Protein AF-A0A2W4M601-F1 (afdb_monomer_lite)

Secondary structure (DSSP, 8-state):
----------------------------------------HHHHHHHHHHHHHHHHHHHHHHHHHTT-HHHHHHHHHHHHHT-SSHHHHHHHHHHHHHHHHHHHHHHHHS-----HHHHHHHHHHHHHHHHHHHHHHHHHH--SSHHHHHHHHHHH--

Radius of gyration: 45.22 Å; chains: 1; bounding box: 110×69×114 Å

pLDDT: mean 76.34, std 21.34, range [36.97, 98.5]

Foldseek 3Di:
DDDDDDDDDDDDDDDDDDDDDDDDDDDDDDDDDPDDDPPPPVPVVLVVLQVVLVVLLVVLVVCVVVLVLVVSLVSLVVSLVSPSDPVSNVVSVVVNVVSVVSVVVVVVVPPPPQDPVRVVVVVVVVVVVVVVVLVVVCVVQVDPDPCSSCVVVVVVPD

Structure (mmCIF, N/CA/C/O backbone):
data_AF-A0A2W4M601-F1
#
_entry.id   AF-A0A2W4M601-F1
#
loop_
_atom_site.group_PDB
_atom_site.id
_atom_site.type_symbol
_atom_site.label_atom_id
_atom_site.label_alt_id
_atom_site.label_comp_id
_atom_site.label_asym_id
_atom_site.label_entity_id
_atom_site.label_seq_id
_atom_site.pdbx_PDB_ins_code
_atom_site.Cartn_x
_atom_site.Cartn_y
_atom_site.Cartn_z
_atom_site.occupancy
_atom_site.B_iso_or_equiv
_atom_site.auth_seq_id
_atom_site.auth_comp_id
_atom_site.auth_asym_id
_atom_site.auth_atom_id
_atom_site.pdbx_PDB_model_num
ATOM 1 N N . MET A 1 1 ? -72.854 -46.835 33.671 1.00 37.81 1 MET A N 1
ATOM 2 C CA . MET A 1 1 ? -72.434 -48.101 33.032 1.00 37.81 1 MET A CA 1
ATOM 3 C C . MET A 1 1 ? -71.052 -47.848 32.442 1.00 37.81 1 MET A C 1
ATOM 5 O O . MET A 1 1 ? -70.971 -47.045 31.537 1.00 37.81 1 MET A O 1
ATOM 9 N N . GLY A 1 2 ? -69.919 -48.339 32.919 1.00 43.31 2 GLY A N 1
ATOM 10 C CA . GLY A 1 2 ? -69.588 -49.265 33.988 1.00 43.31 2 GLY A CA 1
ATOM 11 C C . GLY A 1 2 ? -68.122 -49.679 33.781 1.00 43.31 2 GLY A C 1
ATOM 12 O O . GLY A 1 2 ? -67.756 -49.987 32.658 1.00 43.31 2 GLY A O 1
ATOM 13 N N . ARG A 1 3 ? -67.346 -49.690 34.875 1.00 41.03 3 ARG A N 1
ATOM 14 C CA . ARG A 1 3 ? -66.186 -50.566 35.153 1.00 41.03 3 ARG A CA 1
ATOM 15 C C . ARG A 1 3 ? -64.938 -50.516 34.237 1.00 41.03 3 ARG A C 1
ATOM 17 O O . ARG A 1 3 ? -64.958 -50.999 33.115 1.00 41.03 3 ARG A O 1
ATOM 24 N N . GLY A 1 4 ? -63.805 -50.094 34.825 1.00 42.94 4 GLY A N 1
ATOM 25 C CA . GLY A 1 4 ? -62.479 -50.695 34.547 1.00 42.94 4 GLY A CA 1
ATOM 26 C C . GLY A 1 4 ? -62.418 -52.164 35.020 1.00 42.94 4 GLY A C 1
ATOM 27 O O . GLY A 1 4 ? -63.412 -52.623 35.593 1.00 42.94 4 GLY A O 1
ATOM 28 N N . PRO A 1 5 ? -61.317 -52.922 34.816 1.00 50.66 5 PRO A N 1
ATOM 29 C CA . PRO A 1 5 ? -60.125 -52.820 35.691 1.00 50.66 5 PRO A CA 1
ATOM 30 C C . PRO A 1 5 ? -58.770 -53.173 34.990 1.00 50.66 5 PRO A C 1
ATOM 32 O O . PRO A 1 5 ? -58.766 -53.520 33.816 1.00 50.66 5 PRO A O 1
ATOM 35 N N . ALA A 1 6 ? -57.611 -52.792 35.562 1.00 41.09 6 ALA A N 1
ATOM 36 C CA . ALA A 1 6 ? -56.572 -53.638 36.216 1.00 41.09 6 ALA A CA 1
ATOM 37 C C . ALA A 1 6 ? -56.080 -54.825 35.351 1.00 41.09 6 ALA A C 1
ATOM 39 O O . ALA A 1 6 ? -56.890 -55.554 34.806 1.00 41.09 6 ALA A O 1
ATOM 40 N N . GLU A 1 7 ? -54.793 -55.044 35.080 1.00 40.47 7 GLU A N 1
ATOM 41 C CA . GLU A 1 7 ? -53.654 -55.466 35.921 1.00 40.47 7 GLU A CA 1
ATOM 42 C C . GLU A 1 7 ? -52.433 -55.532 34.943 1.00 40.47 7 GLU A C 1
ATOM 44 O O . GLU A 1 7 ? -52.630 -55.572 33.733 1.00 40.47 7 GL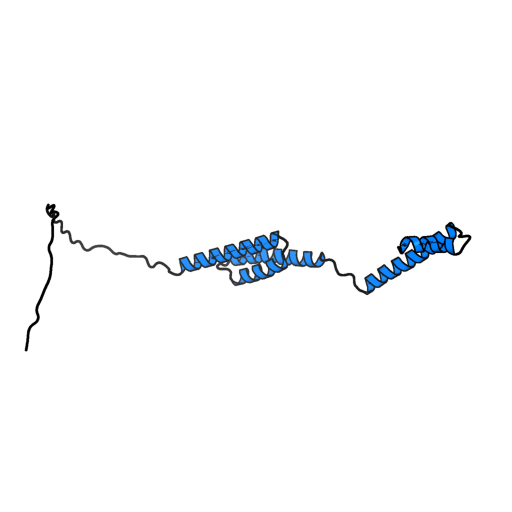U A O 1
ATOM 49 N N . LEU A 1 8 ? -51.146 -55.489 35.294 1.00 44.97 8 LEU A N 1
ATOM 50 C CA . LEU A 1 8 ? -50.400 -56.423 36.135 1.00 44.97 8 LEU A CA 1
ATOM 51 C C . LEU A 1 8 ? -49.035 -55.804 36.488 1.00 44.97 8 LEU A C 1
ATOM 53 O O . LEU A 1 8 ? -48.297 -55.318 35.631 1.00 44.97 8 LEU A O 1
ATOM 57 N N . THR A 1 9 ? -48.696 -55.879 37.768 1.00 50.81 9 THR A N 1
ATOM 58 C CA . THR A 1 9 ? -47.332 -55.840 38.309 1.00 50.81 9 THR A CA 1
ATOM 5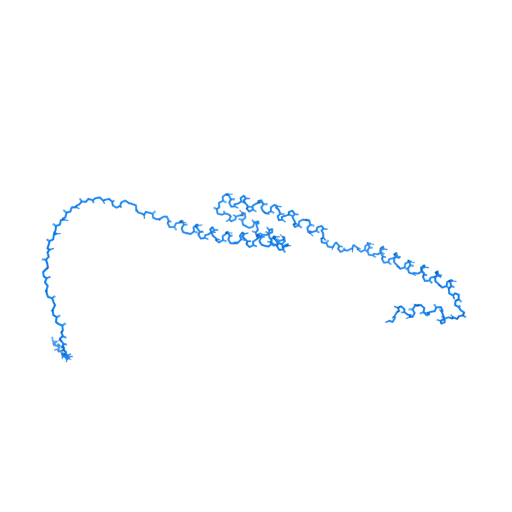9 C C . THR A 1 9 ? -46.560 -57.119 37.938 1.00 50.81 9 THR A C 1
ATOM 61 O O . THR A 1 9 ? -47.162 -58.129 37.573 1.00 50.81 9 THR A O 1
ATOM 64 N N . PRO A 1 10 ? -45.219 -57.106 38.045 1.00 53.53 10 PRO A N 1
ATOM 65 C CA . PRO A 1 10 ? -44.586 -57.778 39.192 1.00 53.53 10 PRO A CA 1
ATOM 66 C C . PRO A 1 10 ? -43.522 -56.880 39.859 1.00 53.53 10 PRO A C 1
ATOM 68 O O . PRO A 1 10 ? -42.792 -56.153 39.196 1.00 53.53 10 PRO A O 1
ATOM 71 N N . VAL A 1 11 ? -43.504 -56.764 41.195 1.00 40.66 11 VAL A N 1
ATOM 72 C CA . VAL A 1 11 ? -42.669 -57.590 42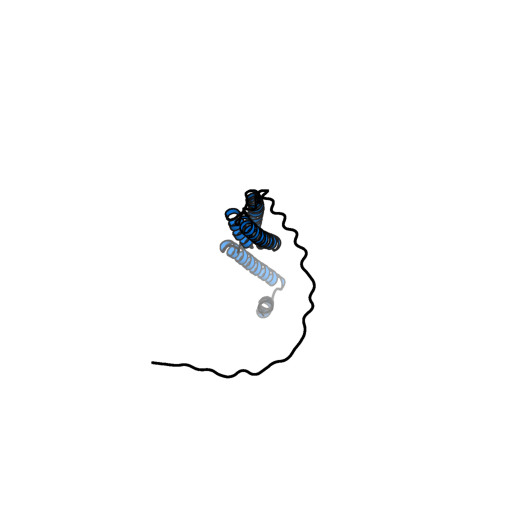.103 1.00 40.66 11 VAL A CA 1
ATOM 73 C C . VAL A 1 11 ? -41.210 -57.577 41.625 1.00 40.66 11 VAL A C 1
ATOM 75 O O . VAL A 1 11 ? -40.871 -58.253 40.670 1.00 40.66 11 VAL A O 1
ATOM 78 N N . GLY A 1 12 ? -40.277 -56.820 42.190 1.00 37.16 12 GLY A N 1
ATOM 79 C CA . GLY A 1 12 ? -40.011 -56.543 43.596 1.00 37.16 12 GLY A CA 1
ATOM 80 C C . GLY A 1 12 ? -38.537 -56.885 43.854 1.00 37.16 12 GLY A C 1
ATOM 81 O O . GLY A 1 12 ? -38.015 -57.787 43.206 1.00 37.16 12 GLY A O 1
ATOM 82 N N . ARG A 1 13 ? -37.883 -56.180 44.794 1.00 40.03 13 ARG A N 1
ATOM 83 C CA . ARG A 1 13 ? -36.952 -56.720 45.818 1.00 40.03 13 ARG A CA 1
ATOM 84 C C . ARG A 1 13 ? -35.813 -55.748 46.191 1.00 40.03 13 ARG A C 1
ATOM 86 O O . ARG A 1 13 ? -34.778 -55.708 45.550 1.00 40.03 13 ARG A O 1
ATOM 93 N N . ARG A 1 14 ? -36.024 -55.139 47.368 1.00 40.59 14 ARG A N 1
ATOM 94 C CA . ARG A 1 14 ? -35.099 -54.941 48.509 1.00 40.59 14 ARG A CA 1
ATOM 95 C C . ARG A 1 14 ? -33.878 -54.027 48.364 1.00 40.59 14 ARG A C 1
ATOM 97 O O . ARG A 1 14 ? -33.034 -54.204 47.504 1.00 40.59 14 ARG A O 1
ATOM 104 N N . GLY A 1 15 ? -33.705 -53.214 49.406 1.00 42.53 15 GLY A N 1
ATOM 105 C CA . GLY A 1 15 ? -32.413 -52.663 49.813 1.00 42.53 15 GLY A CA 1
ATOM 106 C C . GLY A 1 15 ? -32.556 -51.309 50.500 1.00 42.53 15 GLY A C 1
ATOM 107 O O . GLY A 1 15 ? -32.135 -50.307 49.957 1.00 42.53 15 GLY A O 1
ATOM 108 N N . ALA A 1 16 ? -33.337 -51.226 51.574 1.00 46.09 16 ALA A N 1
ATOM 109 C CA . ALA A 1 16 ? -32.801 -51.136 52.937 1.00 46.09 16 ALA A CA 1
ATOM 110 C C . ALA A 1 16 ? -32.593 -49.686 53.409 1.00 46.09 16 ALA A C 1
ATOM 112 O O . ALA A 1 16 ? -31.740 -48.941 52.939 1.00 46.09 16 ALA A O 1
ATOM 113 N N . CYS A 1 17 ? -33.415 -49.334 54.392 1.00 38.91 17 CYS A N 1
ATOM 114 C CA . CYS A 1 17 ? -33.368 -48.129 55.196 1.00 38.91 17 CYS A CA 1
ATOM 115 C C . CYS A 1 17 ? -31.999 -47.941 55.871 1.00 38.91 17 CYS A C 1
ATOM 117 O O . CYS A 1 17 ? -31.458 -48.881 56.455 1.00 38.91 17 CYS A O 1
ATOM 119 N N . ARG A 1 18 ? -31.528 -46.693 55.945 1.00 48.31 18 ARG A N 1
ATOM 120 C CA . ARG A 1 18 ? -30.830 -46.203 57.139 1.00 48.31 18 ARG A CA 1
ATOM 121 C C . ARG A 1 18 ? -31.621 -45.035 57.731 1.00 48.31 18 ARG A C 1
ATOM 123 O O . ARG A 1 18 ? -31.770 -44.022 57.053 1.00 48.31 18 ARG A O 1
ATOM 130 N N . PRO A 1 19 ? -32.138 -45.169 58.961 1.00 52.62 19 PRO A N 1
ATOM 131 C CA . PRO A 1 19 ? -32.695 -44.064 59.720 1.00 52.62 19 PRO A CA 1
ATOM 132 C C . PRO A 1 19 ? -31.607 -43.457 60.616 1.00 52.62 19 PRO A C 1
ATOM 134 O O . PRO A 1 19 ? -30.840 -44.205 61.214 1.00 52.62 19 PRO A O 1
ATOM 137 N N . TYR A 1 20 ? -31.565 -42.132 60.751 1.00 46.25 20 TYR A N 1
ATOM 138 C CA . TYR A 1 20 ? -31.631 -41.490 62.068 1.00 46.25 20 TYR A CA 1
ATOM 139 C C . TYR A 1 20 ? -31.876 -39.976 61.938 1.00 46.25 20 TYR A C 1
ATOM 141 O O . TYR A 1 20 ? -31.147 -39.235 61.289 1.00 46.25 20 TYR A O 1
ATOM 149 N N . GLU A 1 21 ? -33.000 -39.587 62.530 1.00 44.59 21 GLU A N 1
ATOM 150 C CA . GLU A 1 21 ? -33.319 -38.342 63.227 1.00 44.59 21 GLU A CA 1
ATOM 151 C C . GLU A 1 21 ? -32.662 -37.012 62.822 1.00 44.59 21 GLU A C 1
ATOM 153 O O . GLU A 1 21 ? -31.556 -36.642 63.208 1.00 44.59 21 GLU A O 1
ATOM 158 N N . THR A 1 22 ? -33.498 -36.198 62.180 1.00 43.94 22 THR A N 1
ATOM 159 C CA . THR A 1 22 ? -34.000 -34.920 62.715 1.00 43.94 22 THR A CA 1
ATOM 160 C C . THR A 1 22 ? -33.261 -34.310 63.914 1.00 43.94 22 THR A C 1
ATOM 162 O O . THR A 1 22 ? -33.488 -34.689 65.063 1.00 43.94 22 THR A O 1
ATOM 165 N N . ARG A 1 23 ? -32.590 -33.176 63.679 1.00 39.78 23 ARG A N 1
ATOM 166 C CA . ARG A 1 23 ? -32.521 -32.109 64.684 1.00 39.78 23 ARG A CA 1
ATOM 167 C C . ARG A 1 23 ? -33.000 -30.791 64.095 1.00 39.78 23 ARG A C 1
ATOM 169 O O . ARG A 1 23 ? -32.289 -30.113 63.361 1.00 39.78 23 ARG A O 1
ATOM 176 N N . ARG A 1 24 ? -34.239 -30.445 64.454 1.00 46.97 24 ARG A N 1
ATOM 177 C CA . ARG A 1 24 ? -34.843 -29.122 64.274 1.00 46.97 24 ARG A CA 1
ATOM 178 C C . ARG A 1 24 ? -33.924 -28.049 64.858 1.00 46.97 24 ARG A C 1
ATOM 180 O O . ARG A 1 24 ? -33.632 -28.084 66.051 1.00 46.97 24 ARG A O 1
ATOM 187 N N . ARG A 1 25 ? -33.584 -27.044 64.056 1.00 45.28 25 ARG A N 1
ATOM 188 C CA . ARG A 1 25 ? -33.399 -25.670 64.534 1.00 45.28 25 ARG A CA 1
ATOM 189 C C . ARG A 1 25 ? -34.070 -24.723 63.554 1.00 45.28 25 ARG A C 1
ATOM 191 O O . ARG A 1 25 ? -33.486 -24.266 62.584 1.00 45.28 25 ARG A O 1
ATOM 198 N N . SER A 1 26 ? -35.342 -24.484 63.828 1.00 44.06 26 SER A N 1
ATOM 199 C CA . SER A 1 26 ? -36.070 -23.303 63.397 1.00 44.06 26 SER A CA 1
ATOM 200 C C . SER A 1 26 ? -35.450 -22.072 64.057 1.00 44.06 26 SER A C 1
ATOM 202 O O . SER A 1 26 ? -35.507 -21.945 65.279 1.00 44.06 26 SER A O 1
ATOM 204 N N . VAL A 1 27 ? -34.882 -21.177 63.251 1.00 45.72 27 VAL A N 1
ATOM 205 C CA . VAL A 1 27 ? -34.713 -19.761 63.593 1.00 45.72 27 VAL A CA 1
ATOM 206 C C . VAL A 1 27 ? -35.139 -18.965 62.367 1.00 45.72 27 VAL A C 1
ATOM 208 O O . VAL A 1 27 ? -34.405 -18.840 61.392 1.00 45.72 27 VAL A O 1
ATOM 211 N N . THR A 1 28 ? -36.373 -18.479 62.413 1.00 42.94 28 THR A N 1
ATOM 212 C CA . THR A 1 28 ? -36.864 -17.425 61.534 1.00 42.94 28 THR A CA 1
ATOM 213 C C . THR A 1 28 ? -36.291 -16.117 62.063 1.00 42.94 28 THR A C 1
ATOM 215 O O . THR A 1 28 ? -36.608 -15.728 63.185 1.00 42.94 28 THR A O 1
ATOM 218 N N . LEU A 1 29 ? -35.462 -15.433 61.282 1.00 42.75 29 LEU A N 1
ATOM 219 C CA . LEU A 1 29 ? -35.178 -14.020 61.499 1.00 42.75 29 LEU A CA 1
ATOM 220 C C . LEU A 1 29 ? -35.071 -13.335 60.141 1.00 42.75 29 LEU A C 1
ATOM 222 O O . LEU A 1 29 ? -34.116 -13.493 59.389 1.00 42.75 29 LEU A O 1
ATOM 226 N N . VAL A 1 30 ? -36.152 -12.622 59.848 1.00 43.81 30 VAL A N 1
ATOM 227 C CA . VAL A 1 30 ? -36.241 -11.493 58.932 1.00 43.81 30 VAL A CA 1
ATOM 228 C C . VAL A 1 30 ? -34.992 -10.623 59.072 1.00 43.81 30 VAL A C 1
ATOM 230 O O . VAL A 1 30 ? -34.669 -10.192 60.176 1.00 43.81 30 VAL A O 1
ATOM 233 N N . GLY A 1 31 ? -34.322 -10.325 57.961 1.00 36.97 31 GLY A N 1
ATOM 234 C CA . GLY A 1 31 ? -33.282 -9.307 57.970 1.00 36.97 31 GLY A CA 1
ATOM 235 C C . GLY A 1 31 ? -32.375 -9.318 56.749 1.00 36.97 31 GLY A C 1
ATOM 236 O O . GLY A 1 31 ? -31.606 -10.246 56.553 1.00 36.97 31 GLY A O 1
ATOM 237 N N . VAL A 1 32 ? -32.390 -8.179 56.056 1.00 42.69 32 VAL A N 1
ATOM 238 C CA . VAL A 1 32 ? -31.313 -7.637 55.215 1.00 42.69 32 VAL A CA 1
ATOM 239 C C . VAL A 1 32 ? -31.327 -8.053 53.735 1.00 42.69 32 VAL A C 1
ATOM 241 O O . VAL A 1 32 ? -30.640 -8.960 53.289 1.00 42.69 32 VAL A O 1
ATOM 244 N N . LEU A 1 33 ? -32.091 -7.275 52.961 1.00 43.91 33 LEU A N 1
ATOM 245 C CA . LEU A 1 33 ? -31.527 -6.442 51.891 1.00 43.91 33 LEU A CA 1
ATOM 246 C C . LEU A 1 33 ? -30.530 -7.152 50.948 1.00 43.91 33 LEU A C 1
ATOM 248 O O . LEU A 1 33 ? -29.329 -6.898 51.002 1.00 43.91 33 LEU A O 1
ATOM 252 N N . ALA A 1 34 ? -31.029 -7.959 50.009 1.00 42.69 34 ALA A N 1
ATOM 253 C CA . ALA A 1 34 ? -30.277 -8.268 48.792 1.00 42.69 34 ALA A CA 1
ATOM 254 C C . ALA A 1 34 ? -30.374 -7.068 47.836 1.00 42.69 34 ALA A C 1
ATOM 256 O O . ALA A 1 34 ? -31.133 -7.059 46.867 1.00 42.69 34 ALA A O 1
ATOM 257 N N . LEU A 1 35 ? -29.642 -6.008 48.178 1.00 48.59 35 LEU A N 1
ATOM 258 C CA . LEU A 1 35 ? -29.300 -4.952 47.241 1.00 48.59 35 LEU A CA 1
ATOM 259 C C . LEU A 1 35 ? -28.228 -5.494 46.285 1.00 48.59 35 LEU A C 1
ATOM 261 O O . LEU A 1 35 ? -27.264 -6.113 46.726 1.00 48.59 35 LEU A O 1
ATOM 265 N N . ALA A 1 36 ? -28.394 -5.158 45.008 1.00 48.66 36 ALA A N 1
ATOM 266 C CA . ALA A 1 36 ? -27.417 -5.257 43.927 1.00 48.66 36 ALA A CA 1
ATOM 267 C C . ALA A 1 36 ? -27.092 -6.663 43.386 1.00 48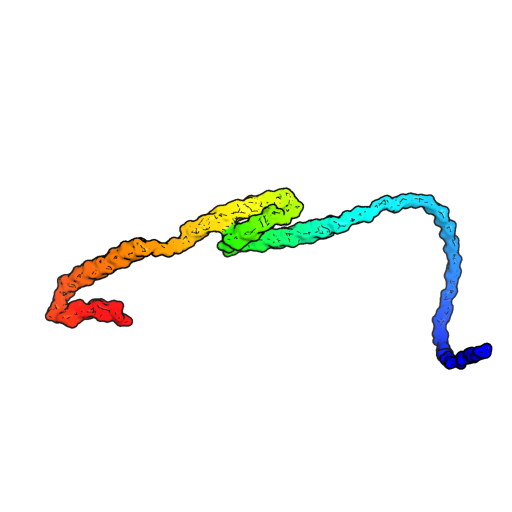.66 36 ALA A C 1
ATOM 269 O O . ALA A 1 36 ? -26.235 -7.375 43.891 1.00 48.66 36 ALA A O 1
ATOM 270 N N . LEU A 1 37 ? -27.636 -6.950 42.200 1.00 49.47 37 LEU A N 1
ATOM 271 C CA . LEU A 1 37 ? -26.779 -6.954 41.013 1.00 49.47 37 LEU A CA 1
ATOM 272 C C . LEU A 1 37 ? -27.627 -6.674 39.763 1.00 49.47 37 LEU A C 1
ATOM 274 O O . LEU A 1 37 ? -28.038 -7.573 39.035 1.00 49.47 37 LEU A O 1
ATOM 278 N N . SER A 1 38 ? -27.888 -5.393 39.499 1.00 50.56 38 SER A N 1
ATOM 279 C CA . SER A 1 38 ? -28.182 -4.947 38.137 1.00 50.56 38 SER A CA 1
ATOM 280 C C . SER A 1 38 ? -26.899 -5.124 37.327 1.00 50.56 38 SER A C 1
ATOM 282 O O . SER A 1 38 ? -26.096 -4.200 37.219 1.00 50.56 38 SER A O 1
ATOM 284 N N . ALA A 1 39 ? -26.649 -6.338 36.836 1.00 53.34 39 ALA A N 1
ATOM 285 C CA . ALA A 1 39 ? -25.577 -6.577 35.886 1.00 53.34 39 ALA A CA 1
ATOM 286 C C . ALA A 1 39 ? -25.886 -5.742 34.632 1.00 53.34 39 ALA A C 1
ATOM 288 O O . ALA A 1 39 ? -26.964 -5.904 34.050 1.00 53.34 39 ALA A O 1
ATOM 289 N N . PRO A 1 40 ? -25.001 -4.826 34.208 1.00 51.09 40 PRO A N 1
ATOM 290 C CA . PRO A 1 40 ? -25.203 -4.129 32.957 1.00 51.09 40 PRO A CA 1
ATOM 291 C C . PRO A 1 40 ? -24.989 -5.162 31.854 1.00 51.09 40 PRO A C 1
ATOM 293 O O . PRO A 1 40 ? -23.861 -5.472 31.489 1.00 51.09 40 PRO A O 1
ATOM 296 N N . LEU A 1 41 ? -26.075 -5.698 31.300 1.00 56.62 41 LEU A N 1
ATOM 297 C CA . LEU A 1 41 ? -26.038 -6.593 30.135 1.00 56.62 41 LEU A CA 1
ATOM 298 C C . LEU A 1 41 ? -25.273 -5.975 28.938 1.00 56.62 41 LEU A C 1
ATOM 300 O O . LEU A 1 41 ? -24.908 -6.686 28.010 1.00 56.62 41 LEU A O 1
ATOM 304 N N . GLY A 1 42 ? -24.979 -4.668 28.970 1.00 60.41 42 GLY A N 1
ATOM 305 C CA . GLY A 1 42 ? -24.183 -3.961 27.967 1.00 60.41 42 GLY A CA 1
ATOM 306 C C . GLY A 1 42 ? -22.656 -4.063 28.099 1.00 60.41 42 GLY A C 1
ATOM 307 O O . GLY A 1 42 ? -21.973 -3.825 27.107 1.00 60.41 42 GLY A O 1
ATOM 308 N N . THR A 1 43 ? -22.075 -4.417 29.255 1.00 65.38 43 THR A N 1
ATOM 309 C CA . THR A 1 43 ? -20.599 -4.395 29.398 1.00 65.38 43 THR A CA 1
ATOM 310 C C . THR A 1 43 ? -19.915 -5.567 28.711 1.00 65.38 43 THR A C 1
ATOM 312 O O . THR A 1 43 ? -18.857 -5.379 28.118 1.00 65.38 43 THR A O 1
ATOM 315 N N . ALA A 1 44 ? -20.523 -6.755 28.735 1.00 70.38 44 ALA A N 1
ATOM 316 C CA . ALA A 1 44 ? -19.985 -7.926 28.045 1.00 70.38 44 ALA A CA 1
ATOM 317 C C . ALA A 1 44 ? -19.954 -7.709 26.522 1.00 70.38 44 ALA A C 1
ATOM 319 O O . ALA A 1 44 ? -18.929 -7.937 25.892 1.00 70.38 44 ALA A O 1
ATOM 320 N N . SER A 1 45 ? -21.036 -7.172 25.946 1.00 79.25 45 SER A N 1
ATOM 321 C CA . SER A 1 45 ? -21.096 -6.846 24.514 1.00 79.25 45 SER A CA 1
ATOM 322 C C . SER A 1 45 ? -20.113 -5.740 24.123 1.00 79.25 45 SER A C 1
ATOM 324 O O . SER A 1 45 ? -19.485 -5.838 23.071 1.00 79.25 45 SER A O 1
ATOM 326 N N . ALA A 1 46 ? -19.954 -4.709 24.959 1.00 79.06 46 ALA A N 1
ATOM 327 C CA . ALA A 1 46 ? -18.988 -3.640 24.714 1.00 79.06 46 ALA A CA 1
ATOM 328 C C . ALA A 1 46 ? -17.534 -4.136 24.800 1.00 79.06 46 ALA A C 1
ATOM 330 O O . ALA A 1 46 ? -16.694 -3.687 24.023 1.00 79.06 46 ALA A O 1
ATOM 331 N N . ALA A 1 47 ? -17.240 -5.078 25.704 1.00 84.81 47 ALA A N 1
ATOM 332 C CA . ALA A 1 47 ? -15.930 -5.717 25.796 1.00 84.81 47 ALA A CA 1
ATOM 333 C C . ALA A 1 47 ? -15.624 -6.544 24.539 1.00 84.81 47 ALA A C 1
ATOM 335 O O . ALA A 1 47 ? -14.583 -6.339 23.926 1.00 84.81 47 ALA A O 1
ATOM 336 N N . THR A 1 48 ? -16.562 -7.382 24.082 1.00 90.25 48 THR A N 1
ATOM 337 C CA . THR A 1 48 ? -16.384 -8.171 22.851 1.00 90.25 48 THR A CA 1
ATOM 338 C C . THR A 1 48 ? -16.189 -7.289 21.618 1.00 90.25 48 THR A C 1
ATOM 340 O O . THR A 1 48 ? -15.286 -7.541 20.827 1.00 90.25 48 THR A O 1
ATOM 343 N N . ALA A 1 49 ? -16.979 -6.219 21.475 1.00 88.62 49 ALA A N 1
ATOM 344 C CA . ALA A 1 49 ? -16.823 -5.270 20.372 1.00 88.62 49 ALA A CA 1
ATOM 345 C C . ALA A 1 49 ? -15.456 -4.567 20.402 1.00 88.62 49 ALA A C 1
ATOM 347 O O . ALA A 1 49 ? -14.866 -4.298 19.355 1.00 88.62 49 ALA A O 1
ATOM 348 N N . ARG A 1 50 ? -14.930 -4.286 21.601 1.00 91.81 50 ARG A N 1
ATOM 349 C CA . ARG A 1 50 ? -13.593 -3.715 21.762 1.00 91.81 50 ARG A CA 1
ATOM 350 C C . ARG A 1 50 ? -12.496 -4.710 21.400 1.00 91.81 50 ARG A C 1
ATOM 352 O O . ARG A 1 50 ? -11.571 -4.329 20.689 1.00 91.81 50 ARG A O 1
ATOM 359 N N . ASP A 1 51 ? -12.608 -5.958 21.841 1.00 95.69 51 ASP A N 1
ATOM 360 C CA . ASP A 1 51 ? -11.634 -7.008 21.529 1.00 95.69 51 ASP A CA 1
ATOM 361 C C . ASP A 1 51 ? -11.570 -7.282 20.020 1.00 95.69 51 ASP A C 1
ATOM 363 O O . ASP A 1 51 ? -10.482 -7.402 19.453 1.00 95.69 51 ASP A O 1
ATOM 367 N N . GLU A 1 52 ? -12.729 -7.311 19.357 1.00 95.62 52 GLU A N 1
ATOM 368 C CA . GLU A 1 52 ? -12.829 -7.463 17.906 1.00 95.62 52 GLU A CA 1
ATOM 369 C C . GLU A 1 52 ? -12.206 -6.270 17.171 1.00 95.62 52 GLU A C 1
ATOM 371 O O . GLU A 1 52 ? -11.365 -6.453 16.289 1.00 95.62 52 GLU A O 1
ATOM 376 N N . TRP A 1 53 ? -12.542 -5.042 17.580 1.00 96.69 53 TRP A N 1
ATOM 377 C CA . TRP A 1 53 ? -11.927 -3.833 17.030 1.00 96.69 53 TRP A CA 1
ATOM 378 C C . TRP A 1 53 ? -10.402 -3.856 17.195 1.00 96.69 53 TRP A C 1
ATOM 380 O O . TRP A 1 53 ? -9.662 -3.498 16.282 1.00 96.69 53 TRP A O 1
ATOM 390 N N . GLN A 1 54 ? -9.912 -4.333 18.339 1.00 96.81 54 GLN A N 1
ATOM 391 C CA . GLN A 1 54 ? -8.486 -4.389 18.641 1.00 96.81 54 GLN A CA 1
ATOM 392 C C . GLN A 1 54 ? -7.753 -5.512 17.900 1.00 96.81 54 GLN A C 1
ATOM 394 O O . GLN A 1 54 ? -6.544 -5.411 17.681 1.00 96.81 54 GLN A O 1
ATOM 399 N N . ALA A 1 55 ? -8.449 -6.581 17.510 1.00 97.50 55 ALA A N 1
ATOM 400 C CA . ALA A 1 55 ? -7.929 -7.563 16.564 1.00 97.50 55 ALA A CA 1
ATOM 401 C C . ALA A 1 55 ? -7.781 -6.943 15.170 1.00 97.50 55 ALA A C 1
ATOM 403 O O . ALA A 1 55 ? -6.681 -6.940 14.628 1.00 97.50 55 ALA A O 1
ATOM 404 N N . GLN A 1 56 ? -8.831 -6.290 14.667 1.00 97.31 56 GLN A N 1
ATOM 405 C CA . GLN A 1 56 ? -8.808 -5.619 13.362 1.00 97.31 56 GLN A CA 1
ATOM 406 C C . GLN A 1 56 ? -7.740 -4.513 13.298 1.00 97.31 56 GLN A C 1
ATOM 408 O O . GLN A 1 56 ? -7.057 -4.352 12.290 1.00 97.31 56 GLN A O 1
ATOM 413 N N . TYR A 1 57 ? -7.543 -3.772 14.392 1.00 97.81 57 TYR A N 1
ATOM 414 C CA . TYR A 1 57 ? -6.478 -2.775 14.495 1.00 97.81 57 TYR A CA 1
ATOM 415 C C . TYR A 1 57 ? -5.074 -3.391 14.407 1.00 97.81 57 TYR A C 1
ATOM 417 O O . TYR A 1 57 ? -4.181 -2.808 13.785 1.00 97.81 57 TYR A O 1
ATOM 425 N N . ARG A 1 58 ? -4.862 -4.567 15.012 1.00 98.00 58 ARG A N 1
ATOM 426 C CA . ARG A 1 58 ? -3.594 -5.303 14.894 1.00 98.00 58 ARG A CA 1
ATOM 427 C C . ARG A 1 58 ? -3.373 -5.779 13.464 1.00 98.00 58 ARG A C 1
ATOM 429 O O . ARG A 1 58 ? -2.309 -5.509 12.924 1.00 98.00 58 ARG A O 1
ATOM 436 N N . ASP A 1 59 ? -4.394 -6.342 12.827 1.00 97.94 59 ASP A N 1
ATOM 437 C CA . ASP A 1 59 ? -4.307 -6.790 11.433 1.00 97.94 59 ASP A CA 1
ATOM 438 C C . ASP A 1 59 ? -3.971 -5.625 10.481 1.00 97.94 59 ASP A C 1
ATOM 440 O O . ASP A 1 59 ? -3.117 -5.750 9.602 1.00 97.94 59 ASP A O 1
ATOM 444 N N . ALA A 1 60 ? -4.577 -4.452 10.693 1.00 97.56 60 ALA A N 1
ATOM 445 C CA . ALA A 1 60 ? -4.268 -3.244 9.928 1.00 97.56 60 ALA A CA 1
ATOM 446 C C . ALA A 1 60 ? -2.843 -2.717 10.199 1.00 97.56 60 ALA A C 1
ATOM 448 O O . ALA A 1 60 ? -2.176 -2.212 9.293 1.00 97.56 60 ALA A O 1
ATOM 449 N N . SER A 1 61 ? -2.352 -2.859 11.433 1.00 97.44 61 SER A N 1
ATOM 450 C CA . SER A 1 61 ? -0.965 -2.532 11.788 1.00 97.44 61 SER A CA 1
ATOM 451 C C . SER A 1 61 ? 0.021 -3.478 11.096 1.00 97.44 61 SER A C 1
ATOM 453 O O . SER A 1 61 ? 1.029 -3.027 10.553 1.00 97.44 61 SER A O 1
ATOM 455 N N . ASP A 1 62 ? -0.296 -4.771 11.036 1.00 98.19 62 ASP A N 1
ATOM 456 C CA . ASP A 1 62 ? 0.507 -5.775 10.337 1.00 98.19 62 ASP A CA 1
ATOM 457 C C . ASP A 1 62 ? 0.512 -5.538 8.820 1.00 98.19 62 ASP A C 1
ATOM 459 O O . ASP A 1 62 ? 1.547 -5.691 8.170 1.00 98.19 62 ASP A O 1
ATOM 463 N N . ALA A 1 63 ? -0.607 -5.089 8.239 1.00 96.69 63 ALA A N 1
ATOM 464 C CA . ALA A 1 63 ? -0.661 -4.667 6.839 1.00 96.69 63 ALA A CA 1
ATOM 465 C C . ALA A 1 63 ? 0.286 -3.486 6.556 1.00 96.69 63 ALA A C 1
ATOM 467 O O . ALA A 1 63 ? 1.001 -3.496 5.551 1.00 96.69 63 ALA A O 1
ATOM 468 N N . LEU A 1 64 ? 0.355 -2.512 7.470 1.00 96.19 64 LEU A N 1
ATOM 469 C CA . LEU A 1 64 ? 1.274 -1.377 7.366 1.00 96.19 64 LEU A CA 1
ATOM 470 C C . LEU A 1 64 ? 2.745 -1.815 7.441 1.00 96.19 64 LEU A C 1
ATOM 472 O O . LEU A 1 64 ? 3.563 -1.345 6.650 1.00 96.19 64 LEU A O 1
ATOM 476 N N . LEU A 1 65 ? 3.077 -2.746 8.341 1.00 97.00 65 LEU A N 1
ATOM 477 C CA . LEU A 1 65 ? 4.423 -3.324 8.447 1.00 97.00 65 LEU A CA 1
ATOM 478 C C . LEU A 1 65 ? 4.795 -4.176 7.224 1.00 97.00 65 LEU A C 1
ATOM 480 O O . LEU A 1 65 ? 5.954 -4.199 6.822 1.00 97.00 65 LEU A O 1
ATOM 484 N N . ALA A 1 66 ? 3.813 -4.824 6.597 1.00 97.31 66 ALA A N 1
ATOM 485 C CA . ALA A 1 66 ? 3.977 -5.594 5.366 1.00 97.31 66 ALA A CA 1
ATOM 486 C C . ALA A 1 66 ? 4.016 -4.728 4.087 1.00 97.31 66 ALA A C 1
ATOM 488 O O . ALA A 1 66 ? 3.898 -5.268 2.989 1.00 97.31 66 ALA A O 1
ATOM 489 N N . ALA A 1 67 ? 4.142 -3.402 4.216 1.00 96.12 67 ALA A N 1
ATOM 490 C CA . ALA A 1 67 ? 4.137 -2.434 3.116 1.00 96.12 67 ALA A CA 1
ATOM 491 C C . ALA A 1 67 ? 2.861 -2.428 2.246 1.00 96.12 67 ALA A C 1
ATOM 493 O O . ALA A 1 67 ? 2.849 -1.890 1.140 1.00 96.12 67 ALA A O 1
ATOM 494 N N . ARG A 1 68 ? 1.747 -2.968 2.754 1.00 97.00 68 ARG A N 1
ATOM 495 C CA . ARG A 1 68 ? 0.431 -2.927 2.096 1.00 97.00 68 ARG A CA 1
ATOM 496 C C . ARG A 1 68 ? -0.309 -1.649 2.486 1.00 97.00 68 ARG A C 1
ATOM 498 O O . ARG A 1 68 ? -1.336 -1.680 3.162 1.00 97.00 68 ARG A O 1
ATOM 505 N N . TYR A 1 69 ? 0.255 -0.502 2.103 1.00 95.88 69 TYR A N 1
ATOM 506 C CA . TYR A 1 69 ? -0.180 0.801 2.615 1.00 95.88 69 TYR A CA 1
ATOM 507 C C . TYR A 1 69 ? -1.605 1.181 2.203 1.00 95.88 69 TYR A C 1
ATOM 509 O O . TYR A 1 69 ? -2.336 1.722 3.026 1.00 95.88 69 TYR A O 1
ATOM 517 N N . GLU A 1 70 ? -2.023 0.883 0.970 1.00 95.12 70 GLU A N 1
ATOM 518 C CA . GLU A 1 70 ? -3.384 1.193 0.505 1.00 95.12 70 GLU A CA 1
ATOM 519 C C . GLU A 1 70 ? -4.449 0.443 1.314 1.00 95.12 70 GLU A C 1
ATOM 521 O O . GLU A 1 70 ? -5.402 1.046 1.808 1.00 95.12 70 GLU A O 1
ATOM 526 N N . GLU A 1 71 ? -4.240 -0.858 1.515 1.00 96.00 71 GLU A N 1
ATOM 527 C CA . GLU A 1 71 ? -5.126 -1.725 2.295 1.00 96.00 71 GLU A CA 1
ATOM 528 C C . GLU A 1 71 ? -5.192 -1.257 3.761 1.00 96.00 71 GLU A C 1
ATOM 530 O O . GLU A 1 71 ? -6.276 -1.094 4.325 1.00 96.00 71 GLU A O 1
ATOM 535 N N . ALA A 1 72 ? -4.037 -0.918 4.349 1.00 97.62 72 ALA A N 1
ATOM 536 C CA . ALA A 1 72 ? -3.959 -0.372 5.701 1.00 97.62 72 ALA A CA 1
ATOM 537 C C . ALA A 1 72 ? -4.690 0.977 5.841 1.00 97.62 72 ALA A C 1
ATOM 539 O O . ALA A 1 72 ? -5.362 1.205 6.846 1.00 97.62 72 ALA A O 1
ATOM 540 N N . VAL A 1 73 ? -4.598 1.875 4.850 1.00 98.31 73 VAL A N 1
ATOM 541 C CA . VAL A 1 73 ? -5.308 3.168 4.867 1.00 98.31 73 VAL A CA 1
ATOM 542 C C . VAL A 1 73 ? -6.821 2.962 4.889 1.00 98.31 73 VAL A C 1
ATOM 544 O O . VAL A 1 73 ? -7.502 3.621 5.675 1.00 98.31 73 VAL A O 1
ATOM 547 N N . VAL A 1 74 ? -7.345 2.057 4.060 1.00 97.94 74 VAL A N 1
ATOM 548 C CA . VAL A 1 74 ? -8.787 1.770 3.994 1.00 97.94 74 VAL A CA 1
ATOM 549 C C . VAL A 1 74 ? -9.295 1.223 5.329 1.00 97.94 74 VAL A C 1
ATOM 551 O O . VAL A 1 74 ? -10.278 1.737 5.873 1.00 97.94 74 VAL A O 1
ATOM 554 N N . GLU A 1 75 ? -8.607 0.230 5.895 1.00 97.50 75 GLU A N 1
ATOM 555 C CA . GLU A 1 75 ? -9.033 -0.379 7.157 1.00 97.50 75 GLU A CA 1
ATOM 556 C C . GLU A 1 75 ? -8.884 0.568 8.351 1.00 97.50 75 GLU A C 1
ATOM 558 O O . GLU A 1 75 ? -9.800 0.675 9.166 1.00 97.50 75 GLU A O 1
ATOM 563 N N . LEU A 1 76 ? -7.791 1.331 8.447 1.00 98.12 76 LEU A N 1
ATOM 564 C CA . LEU A 1 76 ? -7.611 2.295 9.537 1.00 98.12 76 LEU A CA 1
ATOM 565 C C . LEU A 1 76 ? -8.645 3.426 9.480 1.00 98.12 76 LEU A C 1
ATOM 567 O O . LEU A 1 76 ? -9.160 3.843 10.517 1.00 98.12 76 LEU A O 1
ATOM 571 N N . ASP A 1 77 ? -9.011 3.893 8.287 1.00 98.31 77 ASP A N 1
ATOM 572 C CA . ASP A 1 77 ? -10.063 4.896 8.098 1.00 98.31 77 ASP A CA 1
ATOM 573 C C . ASP A 1 77 ? -11.445 4.368 8.529 1.00 98.31 77 ASP A C 1
ATOM 575 O O . ASP A 1 77 ? -12.224 5.083 9.172 1.00 98.31 77 ASP A O 1
ATOM 579 N N . ARG A 1 78 ? -11.728 3.085 8.265 1.00 97.94 78 ARG A N 1
ATOM 580 C CA . ARG A 1 78 ? -12.911 2.398 8.804 1.00 97.94 78 ARG A CA 1
ATOM 581 C C . ARG A 1 78 ? -12.859 2.312 10.331 1.00 97.94 78 ARG A C 1
ATOM 583 O O . ARG A 1 78 ? -13.839 2.679 10.980 1.00 97.94 78 ARG A O 1
ATOM 590 N N . LEU A 1 79 ? -11.728 1.899 10.902 1.00 97.81 79 LEU A N 1
ATOM 591 C CA . LEU A 1 79 ? -11.553 1.724 12.347 1.00 97.81 79 LEU A CA 1
ATOM 592 C C . LEU A 1 79 ? -11.671 3.032 13.132 1.00 97.81 79 LEU A C 1
ATOM 594 O O . LEU A 1 79 ? -12.207 3.017 14.239 1.00 97.81 79 LEU A O 1
ATOM 598 N N . VAL A 1 80 ? -11.247 4.164 12.560 1.00 98.19 80 VAL A N 1
ATOM 599 C CA . VAL A 1 80 ? -11.474 5.499 13.142 1.00 98.19 80 VAL A CA 1
ATOM 600 C C . VAL A 1 80 ? -12.972 5.785 13.287 1.00 98.19 80 VAL A C 1
ATOM 602 O O . VAL A 1 80 ? -13.405 6.305 14.315 1.00 98.19 80 VAL A O 1
ATOM 605 N N . ARG A 1 81 ? -13.796 5.426 12.296 1.00 97.12 81 ARG A N 1
ATOM 606 C CA . ARG A 1 81 ? -15.253 5.647 12.360 1.00 97.12 81 ARG A CA 1
ATOM 607 C C . ARG A 1 81 ? -15.958 4.725 13.349 1.00 97.12 81 ARG A C 1
ATOM 609 O O . ARG A 1 81 ? -16.941 5.138 13.956 1.00 97.12 81 ARG A O 1
ATOM 616 N N . THR A 1 82 ? -15.477 3.494 13.499 1.00 96.50 82 THR A N 1
ATOM 617 C CA . THR A 1 82 ? -16.102 2.467 14.348 1.00 96.50 82 THR A CA 1
ATOM 618 C C . THR A 1 82 ? -15.437 2.327 15.718 1.00 96.50 82 THR A C 1
ATOM 620 O O . THR A 1 82 ? -15.686 1.349 16.418 1.00 96.50 82 THR A O 1
ATOM 623 N N . ALA A 1 83 ? -14.569 3.270 16.096 1.00 95.88 83 ALA A N 1
ATOM 624 C CA . ALA A 1 83 ? -13.810 3.217 17.337 1.00 95.88 83 ALA A CA 1
ATOM 625 C C . ALA A 1 83 ? -14.734 3.172 18.576 1.00 95.88 83 ALA A C 1
ATOM 627 O O . ALA A 1 83 ? -15.559 4.077 18.742 1.00 95.88 83 ALA A O 1
ATOM 628 N N . PRO A 1 84 ? -14.575 2.184 19.482 1.00 93.88 84 PRO A N 1
ATOM 629 C CA . PRO A 1 84 ? -15.409 2.052 20.680 1.00 93.88 84 PRO A CA 1
ATOM 630 C C . PRO A 1 84 ? -15.216 3.204 21.670 1.00 93.88 84 PRO A C 1
ATOM 632 O O . PRO A 1 84 ? -16.128 3.552 22.419 1.00 93.88 84 PRO A O 1
ATOM 635 N N . THR A 1 85 ? -14.016 3.793 21.691 1.00 93.50 85 THR A N 1
ATOM 636 C CA . THR A 1 85 ? -13.663 4.904 22.577 1.00 93.50 85 THR A CA 1
ATOM 637 C C . THR A 1 85 ? -12.957 6.031 21.828 1.00 93.50 85 THR A C 1
ATOM 639 O O . THR A 1 85 ? -12.397 5.853 20.748 1.00 93.50 85 THR A O 1
ATOM 642 N N . GLU A 1 86 ? -12.951 7.223 22.426 1.00 95.88 86 GLU A N 1
ATOM 643 C CA . GLU A 1 86 ? -12.189 8.371 21.918 1.00 95.88 86 GLU A CA 1
ATOM 644 C C . GLU A 1 86 ? -10.678 8.096 21.881 1.00 95.88 86 GLU A C 1
ATOM 646 O O . GLU A 1 86 ? -9.998 8.519 20.950 1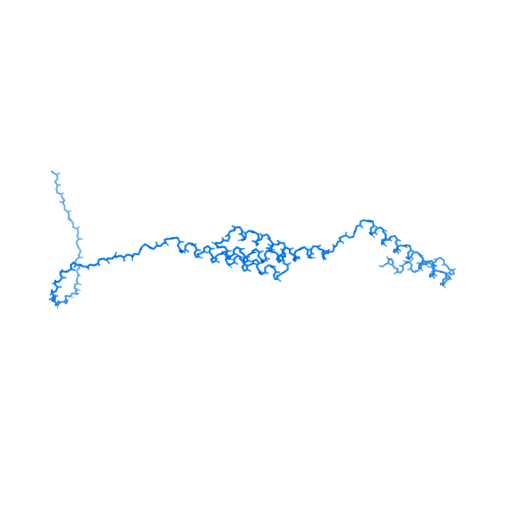.00 95.88 86 GLU A O 1
ATOM 651 N N . ALA A 1 87 ? -10.148 7.370 22.870 1.00 95.06 87 ALA A N 1
ATOM 652 C CA . ALA A 1 87 ? -8.734 7.012 22.908 1.00 95.06 87 ALA A CA 1
ATOM 653 C C . ALA A 1 87 ? -8.363 6.082 21.742 1.00 95.06 87 ALA A C 1
ATOM 655 O O . ALA A 1 87 ? -7.388 6.344 21.039 1.00 95.06 87 ALA A O 1
ATOM 656 N N . ASP A 1 88 ? -9.186 5.059 21.493 1.00 95.50 88 ASP A N 1
ATOM 657 C CA . ASP A 1 88 ? -9.000 4.125 20.377 1.00 95.50 88 ASP A CA 1
ATOM 658 C C . ASP A 1 88 ? -9.104 4.865 19.030 1.00 95.50 88 ASP A C 1
ATOM 660 O O . ASP A 1 88 ? -8.295 4.650 18.126 1.00 95.50 88 ASP A O 1
ATOM 664 N N . ARG A 1 89 ? -10.034 5.828 18.924 1.00 97.75 89 ARG A N 1
ATOM 665 C CA . ARG A 1 89 ? -10.175 6.685 17.739 1.00 97.75 89 ARG A CA 1
ATOM 666 C C . ARG A 1 89 ? -8.914 7.491 17.461 1.00 97.75 89 ARG A C 1
ATOM 668 O O . ARG A 1 89 ? -8.458 7.531 16.322 1.00 97.75 89 ARG A O 1
ATOM 675 N N . ARG A 1 90 ? -8.358 8.135 18.492 1.00 98.06 90 ARG A N 1
ATOM 676 C CA . ARG A 1 90 ? -7.129 8.933 18.375 1.00 98.06 90 ARG A CA 1
ATOM 677 C C . ARG A 1 90 ? -5.962 8.070 17.924 1.00 98.06 90 ARG A C 1
ATOM 679 O O . ARG A 1 90 ? -5.292 8.419 16.960 1.00 98.06 90 ARG A O 1
ATOM 686 N N . LEU A 1 91 ? -5.777 6.921 18.563 1.00 96.44 91 LEU A N 1
ATOM 687 C CA . LEU A 1 91 ? -4.727 5.970 18.220 1.00 96.44 91 LEU A CA 1
ATOM 688 C C . LEU A 1 91 ? -4.835 5.500 16.756 1.00 96.44 91 LEU A C 1
ATOM 690 O O . LEU A 1 91 ? -3.861 5.602 16.012 1.00 96.44 91 LEU A O 1
ATOM 694 N N . ALA A 1 92 ? -6.030 5.106 16.304 1.00 97.81 92 ALA A N 1
ATOM 695 C CA . ALA A 1 92 ? -6.259 4.752 14.903 1.00 97.81 92 ALA A CA 1
ATOM 696 C C . ALA A 1 92 ? -6.050 5.935 13.943 1.00 97.81 92 ALA A C 1
ATOM 698 O O . ALA A 1 92 ? -5.531 5.745 12.846 1.00 97.81 92 ALA A O 1
ATOM 699 N N . SER A 1 93 ? -6.394 7.161 14.351 1.00 98.44 93 SER A N 1
ATOM 700 C CA . SER A 1 93 ? -6.215 8.355 13.516 1.00 98.44 93 SER A CA 1
ATOM 701 C C . SER A 1 93 ? -4.746 8.743 13.325 1.00 98.44 93 SER A C 1
ATOM 703 O O . SER A 1 93 ? -4.358 9.133 12.222 1.00 98.44 93 SER A O 1
ATOM 705 N N . GLU A 1 94 ? -3.915 8.581 14.358 1.00 98.31 94 GLU A N 1
ATOM 706 C CA . GLU A 1 94 ? -2.473 8.812 14.254 1.00 98.31 94 GLU A CA 1
ATOM 707 C C . GLU A 1 94 ? -1.834 7.778 13.325 1.00 98.31 94 GLU A C 1
ATOM 709 O O . GLU A 1 94 ? -1.087 8.138 12.412 1.00 98.31 94 GLU A O 1
ATOM 714 N N . LEU A 1 95 ? -2.194 6.498 13.478 1.00 97.75 95 LEU A N 1
ATOM 715 C CA . LEU A 1 95 ? -1.677 5.458 12.594 1.00 97.75 95 LEU A CA 1
ATOM 716 C C . LEU A 1 95 ? -2.166 5.641 11.149 1.00 97.75 95 LEU A C 1
ATOM 718 O O . LEU A 1 95 ? -1.378 5.496 10.217 1.00 97.75 95 LEU A O 1
ATOM 722 N N . LEU A 1 96 ? -3.423 6.051 10.942 1.00 98.44 96 LEU A N 1
ATOM 723 C CA . LEU A 1 96 ? -3.959 6.390 9.620 1.00 98.44 96 LEU A CA 1
ATOM 724 C C . LEU A 1 96 ? -3.163 7.518 8.952 1.00 98.44 96 LEU A C 1
ATOM 726 O O . LEU A 1 96 ? -2.920 7.482 7.746 1.00 98.44 96 LEU A O 1
ATOM 730 N N . ARG A 1 97 ? -2.741 8.530 9.717 1.00 98.50 97 ARG A N 1
ATOM 731 C CA . ARG A 1 97 ? -1.917 9.628 9.197 1.00 98.50 97 ARG A CA 1
ATOM 732 C C . ARG A 1 97 ? -0.552 9.131 8.721 1.00 98.50 97 ARG A C 1
ATOM 734 O O . ARG A 1 97 ? -0.093 9.544 7.653 1.00 98.50 97 ARG A O 1
ATOM 741 N N . VAL A 1 98 ? 0.072 8.233 9.482 1.00 97.81 98 VAL A N 1
ATOM 742 C CA . VAL A 1 98 ? 1.321 7.570 9.081 1.00 97.81 98 VAL A CA 1
ATOM 743 C C . VAL A 1 98 ? 1.094 6.737 7.818 1.00 97.81 98 VAL A C 1
ATOM 745 O O . VAL A 1 98 ? 1.822 6.916 6.844 1.00 97.81 98 VAL A O 1
ATOM 748 N N . ALA A 1 99 ? 0.041 5.916 7.789 1.00 97.81 99 ALA A N 1
ATOM 749 C CA . ALA A 1 99 ? -0.320 5.078 6.647 1.00 97.81 99 ALA A CA 1
ATOM 750 C C . ALA A 1 99 ? -0.500 5.896 5.359 1.00 97.81 99 ALA A C 1
ATOM 752 O O . ALA A 1 99 ? 0.090 5.567 4.336 1.00 97.81 99 ALA A O 1
ATOM 753 N N . LYS A 1 100 ? -1.233 7.018 5.421 1.00 97.69 100 LYS A N 1
ATOM 754 C CA . LYS A 1 100 ? -1.426 7.934 4.281 1.00 97.69 100 LYS A CA 1
ATOM 755 C C . LYS A 1 100 ? -0.114 8.546 3.796 1.00 97.69 100 LYS A C 1
ATOM 757 O O . LYS A 1 100 ? 0.090 8.681 2.595 1.00 97.69 100 LYS A O 1
ATOM 762 N N . THR A 1 101 ? 0.775 8.901 4.721 1.00 97.88 101 THR A N 1
ATOM 763 C CA . THR A 1 101 ? 2.088 9.467 4.376 1.00 97.88 101 THR A CA 1
ATOM 764 C C . THR A 1 101 ? 2.960 8.435 3.662 1.00 97.88 101 THR A C 1
ATOM 766 O O . THR A 1 101 ? 3.599 8.759 2.665 1.00 97.88 101 THR A O 1
ATOM 769 N N . LEU A 1 102 ? 2.972 7.193 4.150 1.00 96.25 102 LEU A N 1
ATOM 770 C CA . LEU A 1 102 ? 3.720 6.098 3.533 1.00 96.25 102 LEU A CA 1
ATOM 771 C C . LEU A 1 102 ? 3.131 5.696 2.179 1.00 96.25 102 LEU A C 1
ATOM 773 O O . LEU A 1 102 ? 3.887 5.544 1.229 1.00 96.25 102 LEU A O 1
ATOM 777 N N . ALA A 1 103 ? 1.803 5.611 2.065 1.00 95.56 103 ALA A N 1
ATOM 778 C CA . ALA A 1 103 ? 1.124 5.346 0.799 1.00 95.56 103 ALA A CA 1
ATOM 779 C C . ALA A 1 103 ? 1.465 6.404 -0.261 1.00 95.56 103 ALA A C 1
ATOM 781 O O . ALA A 1 103 ? 1.797 6.053 -1.387 1.00 95.56 103 ALA A O 1
ATOM 782 N N . ALA A 1 104 ? 1.453 7.690 0.109 1.00 93.38 104 ALA A N 1
ATOM 783 C CA . ALA A 1 104 ? 1.832 8.767 -0.801 1.00 93.38 104 ALA A CA 1
ATOM 784 C C . ALA A 1 104 ? 3.286 8.628 -1.275 1.00 93.38 104 ALA A C 1
ATOM 786 O O . ALA A 1 104 ? 3.553 8.740 -2.463 1.00 93.38 104 ALA A O 1
ATOM 787 N N . ARG A 1 105 ? 4.225 8.318 -0.372 1.00 91.88 105 ARG A N 1
ATOM 788 C CA . ARG A 1 105 ? 5.625 8.087 -0.763 1.00 91.88 105 ARG A CA 1
ATOM 789 C C . ARG A 1 105 ? 5.794 6.866 -1.658 1.00 91.88 105 ARG A C 1
ATOM 791 O O . ARG A 1 105 ? 6.531 6.937 -2.630 1.00 91.88 105 ARG A O 1
ATOM 798 N N . ALA A 1 106 ? 5.095 5.777 -1.357 1.00 89.31 106 ALA A N 1
ATOM 799 C CA . ALA A 1 106 ? 5.126 4.577 -2.182 1.00 89.31 106 ALA A CA 1
ATOM 800 C C . ALA A 1 106 ? 4.549 4.825 -3.586 1.00 89.31 106 ALA A C 1
ATOM 802 O O . ALA A 1 106 ? 5.023 4.227 -4.543 1.00 89.31 106 ALA A O 1
ATOM 803 N N . ALA A 1 107 ? 3.565 5.720 -3.722 1.00 84.81 107 ALA A N 1
ATOM 804 C CA . ALA A 1 107 ? 3.031 6.125 -5.020 1.00 84.81 107 ALA A CA 1
ATOM 805 C C . ALA A 1 107 ? 4.034 6.954 -5.842 1.00 84.81 107 ALA A C 1
ATOM 807 O O . ALA A 1 107 ? 4.088 6.791 -7.055 1.00 84.81 107 ALA A O 1
ATOM 808 N N . GLU A 1 108 ? 4.850 7.792 -5.195 1.00 81.81 108 GLU A N 1
ATOM 809 C CA . GLU A 1 108 ? 5.953 8.524 -5.847 1.00 81.81 108 GLU A CA 1
ATOM 810 C C . GLU A 1 108 ? 7.114 7.592 -6.244 1.00 81.81 108 GLU A C 1
ATOM 812 O O . GLU A 1 108 ? 7.786 7.813 -7.247 1.00 81.81 108 GLU A O 1
ATOM 817 N N . GLU A 1 109 ? 7.369 6.544 -5.455 1.00 74.19 109 GLU A N 1
ATOM 818 C CA . GLU A 1 109 ? 8.393 5.528 -5.746 1.00 74.19 109 GLU A CA 1
ATOM 819 C C . GLU A 1 109 ? 7.917 4.454 -6.733 1.00 74.19 109 GLU A C 1
ATOM 821 O O . GLU A 1 109 ? 8.739 3.708 -7.278 1.00 74.19 109 GLU A O 1
ATOM 826 N N . ALA A 1 110 ? 6.607 4.353 -6.971 1.00 65.38 110 ALA A N 1
ATOM 827 C CA . ALA A 1 110 ? 6.072 3.464 -7.984 1.00 65.38 110 ALA A CA 1
ATOM 828 C C . ALA A 1 110 ? 6.695 3.851 -9.331 1.00 65.38 110 ALA A C 1
ATOM 830 O O . ALA A 1 110 ? 6.742 5.037 -9.656 1.00 65.38 110 ALA A O 1
ATOM 831 N N . PRO A 1 111 ? 7.203 2.882 -10.117 1.00 61.44 111 PRO A N 1
ATOM 832 C CA . PRO A 1 111 ? 7.864 3.196 -11.370 1.00 61.44 111 PRO A CA 1
ATOM 833 C C . PRO A 1 111 ? 6.863 3.904 -12.276 1.00 61.44 111 PRO A C 1
ATOM 835 O O . PRO A 1 111 ? 5.952 3.275 -12.820 1.00 61.44 111 PRO A O 1
ATOM 838 N N . GLU A 1 112 ? 7.033 5.217 -12.418 1.00 68.06 112 GLU A N 1
ATOM 839 C CA . GLU A 1 112 ? 6.289 6.010 -13.377 1.00 68.06 112 GLU A CA 1
ATOM 840 C C . GLU A 1 112 ? 6.535 5.369 -14.743 1.00 68.06 112 GLU A C 1
ATOM 842 O O . GLU A 1 112 ? 7.667 5.309 -15.239 1.00 68.06 112 GLU A O 1
ATOM 847 N N . LEU A 1 113 ? 5.484 4.777 -15.318 1.00 66.12 113 LEU A N 1
ATOM 848 C CA . LEU A 1 113 ? 5.565 4.213 -16.654 1.00 66.12 113 LEU A CA 1
ATOM 849 C C . LEU A 1 113 ? 5.938 5.361 -17.583 1.00 66.12 113 LEU A C 1
ATOM 851 O O . LEU A 1 113 ? 5.157 6.291 -17.778 1.00 66.12 113 LEU A O 1
ATOM 855 N N . ARG A 1 114 ? 7.166 5.296 -18.103 1.00 73.81 114 ARG A N 1
ATOM 856 C CA . ARG A 1 114 ? 7.786 6.379 -18.859 1.00 73.81 114 ARG A CA 1
ATOM 857 C C . ARG A 1 114 ? 6.835 6.877 -19.943 1.00 73.81 114 ARG A C 1
ATOM 859 O O . ARG A 1 114 ? 6.327 6.081 -20.737 1.00 73.81 114 ARG A O 1
ATOM 866 N N . THR A 1 115 ? 6.588 8.185 -19.964 1.00 79.62 115 THR A N 1
ATOM 867 C CA . THR A 1 115 ? 5.624 8.779 -20.894 1.00 79.62 115 THR A CA 1
ATOM 868 C C . THR A 1 115 ? 6.026 8.510 -22.350 1.00 79.62 115 THR A C 1
ATOM 870 O O . THR A 1 115 ? 7.197 8.276 -22.668 1.00 79.62 115 THR A O 1
ATOM 873 N N . ARG A 1 116 ? 5.054 8.520 -23.274 1.00 81.56 116 ARG A N 1
ATOM 874 C CA . ARG A 1 116 ? 5.297 8.233 -24.702 1.00 81.56 116 ARG A CA 1
ATOM 875 C C . ARG A 1 116 ? 6.376 9.137 -25.304 1.00 81.56 116 ARG A C 1
ATOM 877 O O . ARG A 1 116 ? 7.165 8.670 -26.125 1.00 81.56 116 ARG A O 1
ATOM 884 N N . ASP A 1 117 ? 6.418 10.398 -24.892 1.00 82.94 117 ASP A N 1
ATOM 885 C CA . ASP A 1 117 ? 7.409 11.366 -25.361 1.00 82.94 117 ASP A CA 1
ATOM 886 C C . ASP A 1 117 ? 8.805 11.007 -24.859 1.00 82.94 117 ASP A C 1
ATOM 888 O O . ASP A 1 117 ? 9.762 10.991 -25.629 1.00 82.94 117 ASP A O 1
ATOM 892 N N . GLU A 1 118 ? 8.924 10.605 -23.599 1.00 84.50 118 GLU A N 1
ATOM 893 C CA . GLU A 1 118 ? 10.197 10.175 -23.035 1.00 84.50 118 GLU A CA 1
ATOM 894 C C . GLU A 1 118 ? 10.699 8.854 -23.627 1.00 84.50 118 GLU A C 1
ATOM 896 O O . GLU A 1 118 ? 11.895 8.713 -23.887 1.00 84.50 118 GLU A O 1
ATOM 901 N N . LEU A 1 119 ? 9.800 7.904 -23.906 1.00 88.56 119 LEU A N 1
ATOM 902 C CA . LEU A 1 119 ? 10.141 6.705 -24.673 1.00 88.56 119 LEU A CA 1
ATOM 903 C C . LEU A 1 119 ? 10.595 7.079 -26.086 1.00 88.56 119 LEU A C 1
ATOM 905 O O . LEU A 1 119 ? 11.593 6.551 -26.568 1.00 88.56 119 LEU A O 1
ATOM 909 N N . SER A 1 120 ? 9.916 8.025 -26.736 1.00 90.06 120 SER A N 1
ATOM 910 C CA . SER A 1 120 ? 10.286 8.487 -28.077 1.00 90.06 120 SER A CA 1
ATOM 911 C C . SER A 1 120 ? 11.677 9.118 -28.084 1.00 90.06 120 SER A C 1
ATOM 913 O O . SER A 1 120 ? 12.482 8.795 -28.958 1.00 90.06 120 SER A O 1
ATOM 915 N N . VAL A 1 121 ? 12.004 9.952 -27.092 1.00 91.69 121 VAL A N 1
ATOM 916 C CA . VAL A 1 121 ? 13.342 10.540 -26.929 1.00 91.69 121 VAL A CA 1
ATOM 917 C C . VAL A 1 121 ? 14.387 9.458 -26.669 1.00 91.69 121 VAL A C 1
ATOM 919 O O . VAL A 1 121 ? 15.428 9.453 -27.330 1.00 91.69 121 VAL A O 1
ATOM 922 N N . LEU A 1 122 ? 14.117 8.521 -25.756 1.00 90.06 122 LEU A N 1
ATOM 923 C CA . LEU A 1 122 ? 15.048 7.446 -25.416 1.00 90.06 122 LEU A CA 1
ATOM 924 C C . LEU A 1 122 ? 15.351 6.561 -26.630 1.00 90.06 122 LEU A C 1
ATOM 926 O O . LEU A 1 122 ? 16.518 6.360 -26.966 1.00 90.06 122 LEU A O 1
ATOM 930 N N . TYR A 1 123 ? 14.318 6.079 -27.323 1.00 91.31 123 TYR A N 1
ATOM 931 C CA . TYR A 1 123 ? 14.485 5.217 -28.492 1.00 91.31 123 TYR A CA 1
ATOM 932 C C . TYR A 1 123 ? 15.098 5.956 -29.676 1.00 91.31 123 TYR A C 1
ATOM 934 O O . TYR A 1 123 ? 15.956 5.393 -30.349 1.00 91.31 123 TYR A O 1
ATOM 942 N N . SER A 1 124 ? 14.734 7.220 -29.906 1.00 93.50 124 SER A N 1
ATOM 943 C CA . SER A 1 124 ? 15.355 8.017 -30.971 1.00 93.50 124 SER A CA 1
ATOM 944 C C . SER A 1 124 ? 16.838 8.243 -30.691 1.00 93.50 124 SER A C 1
ATOM 946 O O . SER A 1 124 ? 17.666 8.077 -31.583 1.00 93.50 124 SER A O 1
ATOM 948 N N . THR A 1 125 ? 17.195 8.550 -29.441 1.00 92.88 125 THR A N 1
ATOM 949 C CA . THR A 1 125 ? 18.593 8.755 -29.037 1.00 92.88 125 THR A CA 1
ATOM 950 C C . THR A 1 125 ? 19.391 7.461 -29.149 1.00 92.88 125 THR A C 1
ATOM 952 O O . THR A 1 125 ? 20.468 7.460 -29.741 1.00 92.88 125 THR A O 1
ATOM 955 N N . ALA A 1 126 ? 18.854 6.346 -28.645 1.00 92.56 126 ALA A N 1
ATOM 956 C CA . ALA A 1 126 ? 19.488 5.035 -28.750 1.00 92.56 126 ALA A CA 1
ATOM 957 C C . ALA A 1 126 ? 19.668 4.603 -30.214 1.00 92.56 126 ALA A C 1
ATOM 959 O O . ALA A 1 126 ? 20.729 4.102 -30.584 1.00 92.56 126 ALA A O 1
ATOM 960 N N . PHE A 1 127 ? 18.668 4.848 -31.064 1.00 93.12 127 PHE A N 1
ATOM 961 C CA . PHE A 1 127 ? 18.726 4.540 -32.490 1.00 93.12 127 PHE A CA 1
ATOM 962 C C . PHE A 1 127 ? 19.784 5.379 -33.220 1.00 93.12 127 PHE A C 1
ATOM 964 O O . PHE A 1 127 ? 20.627 4.824 -33.923 1.00 93.12 127 PHE A O 1
ATOM 971 N N . ILE A 1 128 ? 19.795 6.702 -33.013 1.00 93.06 128 ILE A N 1
ATOM 972 C CA . ILE A 1 128 ? 20.797 7.607 -33.604 1.00 93.06 128 ILE A CA 1
ATOM 973 C C . ILE A 1 128 ? 22.202 7.226 -33.136 1.00 93.06 128 ILE A C 1
ATOM 975 O O . ILE A 1 128 ? 23.127 7.158 -33.945 1.00 93.06 128 ILE A O 1
ATOM 979 N N . TYR A 1 129 ? 22.362 6.943 -31.843 1.00 90.31 129 TYR A N 1
ATOM 980 C CA . TYR A 1 129 ? 23.638 6.517 -31.284 1.00 90.31 129 TYR A CA 1
ATOM 981 C C . TYR A 1 129 ? 24.105 5.184 -31.881 1.00 90.31 129 TYR A C 1
ATOM 983 O O . TYR A 1 129 ? 25.273 5.056 -32.252 1.00 90.31 129 TYR A O 1
ATOM 991 N N . GLY A 1 130 ? 23.196 4.217 -32.038 1.00 88.75 130 GLY A N 1
ATOM 992 C CA . GLY A 1 130 ? 23.467 2.939 -32.693 1.00 88.75 130 GLY A CA 1
ATOM 993 C C . GLY A 1 130 ? 23.954 3.126 -34.129 1.00 88.75 130 GLY A C 1
ATOM 994 O O . GLY A 1 130 ? 25.024 2.635 -34.480 1.00 88.75 130 GLY A O 1
ATOM 995 N N . LEU A 1 131 ? 23.240 3.922 -34.932 1.00 90.56 131 LEU A N 1
ATOM 996 C CA . LEU A 1 131 ? 23.647 4.237 -36.305 1.00 90.56 131 LEU A CA 1
ATOM 997 C C . LEU A 1 131 ? 25.007 4.941 -36.365 1.00 90.56 131 LEU A C 1
ATOM 999 O O . LEU A 1 131 ? 25.862 4.556 -37.164 1.00 90.56 131 LEU A O 1
ATOM 1003 N N . GLY A 1 132 ? 25.228 5.947 -35.515 1.00 87.44 132 GLY A N 1
ATOM 1004 C CA . GLY A 1 132 ? 26.496 6.674 -35.457 1.00 87.44 132 GLY A CA 1
ATOM 1005 C C . GLY A 1 132 ? 27.666 5.763 -35.084 1.00 87.44 132 GLY A C 1
ATOM 1006 O O . GLY A 1 132 ? 28.714 5.798 -35.730 1.00 87.44 132 GLY A O 1
ATOM 1007 N N . THR A 1 133 ? 27.463 4.888 -34.098 1.00 88.19 133 THR A N 1
ATOM 1008 C CA . THR A 1 133 ? 28.470 3.919 -33.650 1.00 88.19 133 THR A CA 1
ATOM 1009 C C . THR A 1 133 ? 28.778 2.895 -34.743 1.00 88.19 133 THR A C 1
ATOM 1011 O O . THR A 1 133 ? 29.947 2.613 -35.009 1.00 88.19 133 THR A O 1
ATOM 1014 N N . SER A 1 134 ? 27.763 2.379 -35.443 1.00 80.38 134 SER A N 1
ATOM 1015 C CA . SER A 1 134 ? 27.958 1.440 -36.552 1.00 80.38 134 SER A CA 1
ATOM 1016 C C . SER A 1 134 ? 28.661 2.077 -37.754 1.00 80.38 134 SER A C 1
ATOM 1018 O O . SER A 1 134 ? 29.533 1.449 -38.360 1.00 80.38 134 SER A O 1
ATOM 1020 N N . ALA A 1 135 ? 28.332 3.327 -38.096 1.00 84.06 135 ALA A N 1
ATOM 1021 C CA . ALA A 1 135 ? 29.012 4.066 -39.159 1.00 84.06 135 ALA A CA 1
ATOM 1022 C C . ALA A 1 135 ? 30.492 4.299 -38.815 1.00 84.06 135 ALA A C 1
ATOM 1024 O O . ALA A 1 135 ? 31.370 4.046 -39.643 1.00 84.06 135 ALA A O 1
ATOM 1025 N N . TRP A 1 136 ? 30.777 4.702 -37.573 1.00 86.88 136 TRP A N 1
ATOM 1026 C CA . TRP A 1 136 ? 32.144 4.845 -37.074 1.00 86.88 136 TRP A CA 1
ATOM 1027 C C . TRP A 1 136 ? 32.918 3.522 -37.134 1.00 86.88 136 TRP A C 1
ATOM 1029 O O . TRP A 1 136 ? 34.031 3.485 -37.657 1.00 86.88 136 TRP A O 1
ATOM 1039 N N . LEU A 1 137 ? 32.314 2.418 -36.682 1.00 82.75 137 LEU A N 1
ATOM 1040 C CA . LEU A 1 137 ? 32.926 1.089 -36.742 1.00 82.75 137 LEU A CA 1
ATOM 1041 C C . LEU A 1 137 ? 33.242 0.681 -38.187 1.00 82.75 137 LEU A C 1
ATOM 1043 O O . LEU A 1 137 ? 34.334 0.192 -38.469 1.00 82.75 137 LEU A O 1
ATOM 1047 N N . THR A 1 138 ? 32.316 0.933 -39.112 1.00 78.94 138 THR A N 1
ATOM 1048 C CA . THR A 1 138 ? 32.489 0.618 -40.538 1.00 78.94 138 THR A CA 1
ATOM 1049 C C . THR A 1 138 ? 33.687 1.359 -41.142 1.00 78.94 138 THR A C 1
ATOM 1051 O O . THR A 1 138 ? 34.464 0.772 -41.898 1.00 78.94 138 THR A O 1
ATOM 1054 N N . LEU A 1 139 ? 33.888 2.629 -40.772 1.00 82.50 139 LEU A N 1
ATOM 1055 C CA . LEU A 1 139 ? 35.053 3.412 -41.199 1.00 82.50 139 LEU A CA 1
ATOM 1056 C C . LEU A 1 139 ? 36.373 2.835 -40.673 1.00 82.50 139 LEU A C 1
ATOM 1058 O O . LEU A 1 139 ? 37.379 2.879 -41.383 1.00 82.50 139 LEU A O 1
ATOM 1062 N N . GLN A 1 140 ? 36.373 2.280 -39.459 1.00 83.31 140 GLN A N 1
ATOM 1063 C CA . GLN A 1 140 ? 37.567 1.673 -38.869 1.00 83.31 140 GLN A CA 1
ATOM 1064 C C . GLN A 1 140 ? 37.916 0.331 -39.516 1.00 83.31 140 GLN A C 1
ATOM 1066 O O . GLN A 1 140 ? 39.080 0.084 -39.829 1.00 83.31 140 GLN A O 1
ATOM 1071 N N . ILE A 1 141 ? 36.921 -0.528 -39.756 1.00 81.38 141 ILE A N 1
ATOM 1072 C CA . ILE A 1 141 ? 37.156 -1.883 -40.280 1.00 81.38 141 ILE A CA 1
ATOM 1073 C C . ILE A 1 141 ? 37.445 -1.913 -41.787 1.00 81.38 141 ILE A C 1
ATOM 1075 O O . ILE A 1 141 ? 37.916 -2.937 -42.275 1.00 81.38 141 ILE A O 1
ATOM 1079 N N . LYS A 1 142 ? 37.181 -0.814 -42.517 1.00 77.94 142 LYS A N 1
ATOM 1080 C CA . LYS A 1 142 ? 37.440 -0.655 -43.965 1.00 77.94 142 LYS A CA 1
ATOM 1081 C C . LYS A 1 142 ? 37.101 -1.926 -44.759 1.00 77.94 142 LYS A C 1
ATOM 1083 O O . LYS A 1 142 ? 37.998 -2.566 -45.319 1.00 77.94 142 LYS A O 1
ATOM 1088 N N . PRO A 1 143 ? 35.825 -2.336 -44.784 1.00 69.69 143 PRO A N 1
ATOM 1089 C CA . PRO A 1 143 ? 35.460 -3.618 -45.355 1.00 69.69 143 PRO A CA 1
ATOM 1090 C C . PRO A 1 143 ? 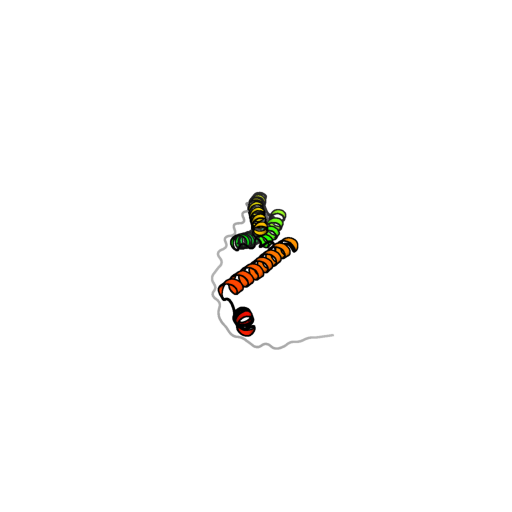35.755 -3.619 -46.861 1.00 69.69 143 PRO A C 1
ATOM 1092 O O . PRO A 1 143 ? 35.280 -2.768 -47.606 1.00 69.69 143 PRO A O 1
ATOM 1095 N N . GLN A 1 144 ? 36.547 -4.593 -47.306 1.00 75.12 144 GLN A N 1
ATOM 1096 C CA . GLN A 1 144 ? 36.921 -4.775 -48.718 1.00 75.12 144 GLN A CA 1
ATOM 1097 C C . GLN A 1 144 ? 35.788 -5.420 -49.538 1.00 75.12 144 GLN A C 1
ATOM 1099 O O . GLN A 1 144 ? 35.862 -5.497 -50.761 1.00 75.12 144 GLN A O 1
ATOM 1104 N N . THR A 1 145 ? 34.743 -5.918 -48.868 1.00 75.88 145 THR A N 1
ATOM 1105 C CA . THR A 1 145 ? 33.605 -6.610 -49.480 1.00 75.88 145 THR A CA 1
ATOM 1106 C C . THR A 1 145 ? 32.301 -6.261 -48.763 1.00 75.88 145 THR A C 1
ATOM 1108 O O . THR A 1 145 ? 32.288 -5.979 -47.564 1.00 75.88 145 THR A O 1
ATOM 1111 N N . VAL A 1 146 ? 31.180 -6.335 -49.489 1.00 73.12 146 VAL A N 1
ATOM 1112 C CA . VAL A 1 146 ? 29.830 -6.097 -48.940 1.00 73.12 146 VAL A CA 1
ATOM 1113 C C . VAL A 1 146 ? 29.508 -7.075 -47.801 1.00 73.12 146 VAL A C 1
ATOM 1115 O O . VAL A 1 146 ? 28.928 -6.680 -46.796 1.00 73.12 146 VAL A O 1
ATOM 1118 N N . ALA A 1 147 ? 29.961 -8.329 -47.901 1.00 72.12 147 ALA A N 1
ATOM 1119 C CA . ALA A 1 147 ? 29.819 -9.317 -46.831 1.00 72.12 147 ALA A CA 1
ATOM 1120 C C . ALA A 1 147 ? 30.574 -8.909 -45.549 1.00 72.12 147 ALA A C 1
ATOM 1122 O O . ALA A 1 147 ? 30.041 -9.044 -44.450 1.00 72.12 147 ALA A O 1
ATOM 1123 N N . GLY A 1 148 ? 31.779 -8.341 -45.684 1.00 67.94 148 GLY A N 1
ATOM 1124 C CA . GLY A 1 148 ? 32.546 -7.804 -44.556 1.00 67.94 148 GLY A CA 1
ATOM 1125 C C . GLY A 1 148 ? 31.892 -6.586 -43.897 1.00 67.94 148 GLY A C 1
ATOM 1126 O O . GLY A 1 148 ? 32.024 -6.405 -42.690 1.00 67.94 148 GLY A O 1
ATOM 1127 N N . ALA A 1 149 ? 31.148 -5.782 -44.663 1.00 70.00 149 ALA A N 1
ATOM 1128 C CA . ALA A 1 149 ? 30.398 -4.639 -44.139 1.00 70.00 149 ALA A CA 1
ATOM 1129 C C . ALA A 1 149 ? 29.135 -5.056 -43.359 1.00 70.00 149 ALA A C 1
ATOM 1131 O O . ALA A 1 149 ? 28.727 -4.360 -42.433 1.00 70.00 149 ALA A O 1
ATOM 1132 N N . LEU A 1 150 ? 28.522 -6.190 -43.716 1.00 72.06 150 LEU A N 1
ATOM 1133 C CA . LEU A 1 150 ? 27.274 -6.674 -43.113 1.00 72.06 150 LEU A CA 1
ATOM 1134 C C . LEU A 1 150 ? 27.482 -7.609 -41.910 1.00 72.06 150 LEU A C 1
ATOM 1136 O O . LEU A 1 150 ? 26.567 -7.764 -41.101 1.00 72.06 150 LEU A O 1
ATOM 1140 N N . LEU A 1 151 ? 28.674 -8.197 -41.757 1.00 71.38 151 LEU A N 1
ATOM 1141 C CA . LEU A 1 151 ? 29.019 -9.122 -40.666 1.00 71.38 151 LEU A CA 1
ATOM 1142 C C . LEU A 1 151 ? 28.659 -8.621 -39.250 1.00 71.38 151 LEU A C 1
ATOM 1144 O O . LEU A 1 151 ? 28.069 -9.397 -38.497 1.00 71.38 151 LEU A O 1
ATOM 1148 N N . PRO A 1 152 ? 28.942 -7.359 -38.866 1.00 66.88 152 PRO A N 1
ATOM 1149 C CA . PRO A 1 152 ? 28.604 -6.860 -37.532 1.00 66.88 152 PRO A CA 1
ATOM 1150 C C . PRO A 1 152 ? 27.095 -6.837 -37.263 1.00 66.88 152 PRO A C 1
ATOM 1152 O O . PRO A 1 152 ? 26.666 -7.080 -36.143 1.00 66.88 152 PRO A O 1
ATOM 1155 N N . PHE A 1 153 ? 26.280 -6.579 -38.288 1.00 68.12 153 PHE A N 1
ATOM 1156 C CA . PHE A 1 153 ? 24.822 -6.533 -38.157 1.00 68.12 153 PHE A CA 1
ATOM 1157 C C . PHE A 1 153 ? 24.209 -7.935 -38.148 1.00 68.12 153 PHE A C 1
ATOM 1159 O O . PHE A 1 153 ? 23.273 -8.195 -37.394 1.00 68.12 153 PHE A O 1
ATOM 1166 N N . ALA A 1 154 ? 24.769 -8.858 -38.935 1.00 67.50 154 ALA A N 1
ATOM 1167 C CA . ALA A 1 154 ? 24.366 -10.260 -38.916 1.00 67.50 154 ALA A CA 1
ATOM 1168 C C . ALA A 1 154 ? 24.636 -10.912 -37.548 1.00 67.50 154 ALA A C 1
ATOM 1170 O O . ALA A 1 154 ? 23.795 -11.651 -37.058 1.00 67.50 154 ALA A O 1
ATOM 1171 N N . ALA A 1 155 ? 25.757 -10.584 -36.896 1.00 64.62 155 ALA A N 1
ATOM 1172 C CA . ALA A 1 155 ? 26.109 -11.131 -35.582 1.00 64.62 155 ALA A CA 1
ATOM 1173 C C . ALA A 1 155 ? 25.230 -10.621 -34.423 1.00 64.62 155 ALA A C 1
ATOM 1175 O O . ALA A 1 155 ? 25.170 -11.262 -33.381 1.00 64.62 155 ALA A O 1
ATOM 1176 N N . ILE A 1 156 ? 24.578 -9.465 -34.576 1.00 62.41 156 ILE A N 1
ATOM 1177 C CA . ILE A 1 156 ? 23.729 -8.861 -33.532 1.00 62.41 156 ILE A CA 1
ATOM 1178 C C . ILE A 1 156 ? 22.258 -9.300 -33.679 1.00 62.41 156 ILE A C 1
ATOM 1180 O O . ILE A 1 156 ? 21.478 -9.163 -32.741 1.00 62.41 156 ILE A O 1
ATOM 1184 N N . THR A 1 157 ? 21.859 -9.812 -34.850 1.00 58.94 157 THR A N 1
ATOM 1185 C CA . THR A 1 157 ? 20.451 -10.102 -35.192 1.00 58.94 157 THR A CA 1
ATOM 1186 C C . THR A 1 157 ? 20.062 -11.583 -35.105 1.00 58.94 157 THR A C 1
ATOM 1188 O O . THR A 1 157 ? 18.900 -11.907 -35.349 1.00 58.94 157 THR A O 1
ATOM 1191 N N . THR A 1 158 ? 20.999 -12.464 -34.742 1.00 49.88 158 THR A N 1
ATOM 1192 C CA . THR A 1 158 ? 20.780 -13.899 -34.470 1.00 49.88 158 THR A CA 1
ATOM 1193 C C . THR A 1 158 ? 20.811 -14.185 -32.980 1.00 49.88 158 THR A C 1
ATOM 1195 O O . THR A 1 158 ? 19.938 -14.944 -32.511 1.00 49.88 158 THR A O 1
#

Sequence (158 aa):
MGRGPAELTPVGRRGACRPYETRRRSVTLVGVLALALSAPLGTASAATARDEWQAQYRDASDALLAARYEEAVVELDRLVRTAPTEADRRLASELLRVAKTLAARAAEEAPELRTRDELSVLYSTAFIYGLGTSAWLTLQIKPQTVAGALLPFAAITT